Protein AF-X1LKY1-F1 (afdb_monomer_lite)

Sequence (102 aa):
MISYIGPNPWPLKVVKCSNAACTQFSSTTVDSDGYYTTSLAIGTDGYPVIAYHDYASGQLRVAKCGSTDCTLVSTTTVDSVGLYTSIAIGTDGYPVISYRGP

Organism: NCBI:txid412755

Radius of gyration: 13.14 Å; chains: 1; bounding box: 30×27×35 Å

pLDDT: mean 90.39, std 8.66, range [65.75, 98.19]

Structure (mmCIF, N/CA/C/O backbone):
data_AF-X1LKY1-F1
#
_entry.id   AF-X1LKY1-F1
#
loop_
_atom_site.group_PDB
_atom_site.id
_atom_site.type_symbol
_atom_site.label_atom_id
_atom_site.label_alt_id
_atom_site.label_comp_id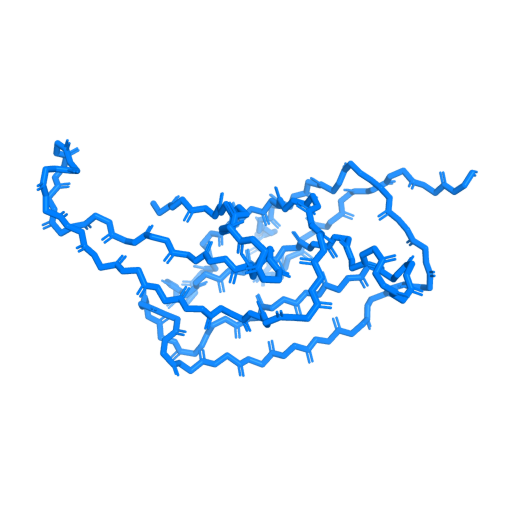
_atom_site.label_asym_id
_atom_site.label_entity_id
_atom_site.label_seq_id
_atom_site.pdbx_PDB_ins_code
_atom_site.Cartn_x
_atom_site.Cartn_y
_atom_site.Cartn_z
_atom_site.occupancy
_atom_site.B_iso_or_equiv
_atom_site.auth_seq_id
_atom_site.auth_comp_id
_atom_site.auth_asym_id
_atom_site.auth_atom_id
_atom_site.pdbx_PDB_model_num
ATOM 1 N N . MET A 1 1 ? -10.795 4.482 4.129 1.00 70.19 1 MET A N 1
ATOM 2 C CA . MET A 1 1 ? -9.349 4.225 4.287 1.00 70.19 1 MET A CA 1
ATOM 3 C C . MET A 1 1 ? -8.630 4.962 3.177 1.00 70.19 1 MET A C 1
ATOM 5 O O . MET A 1 1 ? -9.186 5.042 2.090 1.00 70.19 1 MET A O 1
ATOM 9 N N . ILE A 1 2 ? -7.473 5.545 3.467 1.00 81.19 2 ILE A N 1
ATOM 10 C CA . ILE A 1 2 ? -6.714 6.392 2.539 1.00 81.19 2 ILE A CA 1
ATOM 11 C C . ILE A 1 2 ? -5.293 5.832 2.457 1.00 81.19 2 ILE A C 1
ATOM 13 O O . ILE A 1 2 ? -4.727 5.519 3.500 1.00 81.19 2 ILE A O 1
ATOM 17 N N . SER A 1 3 ? -4.711 5.711 1.265 1.00 76.06 3 SER A N 1
ATOM 18 C CA . SER A 1 3 ? -3.270 5.488 1.094 1.00 76.06 3 SER A CA 1
ATOM 19 C C . SER A 1 3 ? -2.596 6.768 0.597 1.00 76.06 3 SER A C 1
ATOM 21 O O . SER A 1 3 ? -3.186 7.521 -0.178 1.00 76.06 3 SER A O 1
ATOM 23 N N . TYR A 1 4 ? -1.389 7.060 1.085 1.00 75.75 4 TYR A N 1
ATOM 24 C CA . TYR A 1 4 ? -0.629 8.247 0.681 1.00 75.75 4 TYR A CA 1
ATOM 25 C C . TYR A 1 4 ? 0.876 8.090 0.944 1.00 75.75 4 TYR A C 1
ATOM 27 O O . TYR A 1 4 ? 1.318 7.144 1.599 1.00 75.75 4 TYR A O 1
ATOM 35 N N . ILE A 1 5 ? 1.646 9.047 0.426 1.00 68.00 5 ILE A N 1
ATOM 36 C CA . ILE A 1 5 ? 3.108 9.120 0.512 1.00 68.00 5 ILE A CA 1
ATOM 37 C C . ILE A 1 5 ? 3.500 9.976 1.728 1.00 68.00 5 ILE A C 1
ATOM 39 O O . ILE A 1 5 ? 3.064 11.124 1.842 1.00 68.00 5 ILE A O 1
ATOM 43 N N . GLY A 1 6 ? 4.303 9.430 2.647 1.00 65.75 6 GLY A N 1
ATOM 44 C CA . GLY A 1 6 ? 4.835 10.173 3.804 1.00 65.75 6 GLY A CA 1
ATOM 45 C C . GLY A 1 6 ? 5.950 11.171 3.438 1.00 65.75 6 GLY A C 1
ATOM 46 O O . GLY A 1 6 ? 6.291 11.285 2.272 1.00 65.75 6 GLY A O 1
ATOM 47 N N . PRO A 1 7 ? 6.551 11.907 4.393 1.00 69.88 7 PRO A N 1
ATOM 48 C CA . PRO A 1 7 ? 7.786 12.673 4.159 1.00 69.88 7 PRO A CA 1
ATOM 49 C C . PRO A 1 7 ? 8.996 11.738 3.957 1.00 69.88 7 PRO A C 1
ATOM 51 O O . PRO A 1 7 ? 8.928 10.577 4.352 1.00 69.88 7 PRO A O 1
ATOM 54 N N . ASN A 1 8 ? 10.082 12.222 3.330 1.00 69.19 8 ASN A N 1
ATOM 55 C CA . ASN A 1 8 ? 11.305 11.450 3.016 1.00 69.19 8 ASN A CA 1
ATOM 56 C C . ASN A 1 8 ? 11.697 10.529 4.199 1.00 69.19 8 ASN A C 1
ATOM 58 O O . ASN A 1 8 ? 11.843 11.048 5.312 1.00 69.19 8 ASN A O 1
ATOM 62 N N . PRO A 1 9 ? 11.778 9.195 4.010 1.00 70.81 9 PRO A N 1
ATOM 63 C CA . PRO A 1 9 ? 11.961 8.437 2.757 1.00 70.81 9 PRO A CA 1
ATOM 64 C C . PRO A 1 9 ? 10.682 8.081 1.963 1.00 70.81 9 PRO A C 1
ATOM 66 O O . PRO A 1 9 ? 10.685 7.134 1.189 1.00 70.81 9 PRO A O 1
ATOM 69 N N . TRP A 1 10 ? 9.608 8.866 2.100 1.00 80.12 10 TRP A N 1
ATOM 70 C CA . TRP A 1 10 ? 8.366 8.764 1.313 1.00 80.12 10 TRP A CA 1
ATOM 71 C C . TRP A 1 10 ? 7.552 7.469 1.499 1.00 80.12 10 TRP A C 1
ATOM 73 O O . TRP A 1 10 ? 6.882 7.031 0.570 1.00 80.12 10 TRP A O 1
ATOM 83 N N . PRO A 1 11 ? 7.478 6.903 2.718 1.00 87.50 11 PRO A N 1
ATOM 84 C CA . PRO A 1 11 ? 6.863 5.597 2.936 1.00 87.50 11 PRO A CA 1
ATOM 85 C C . PRO A 1 11 ? 5.429 5.527 2.398 1.00 87.50 11 PRO A C 1
ATOM 87 O O . PRO A 1 11 ? 4.659 6.489 2.521 1.00 87.50 11 PRO A O 1
ATOM 90 N N . LEU A 1 12 ? 5.048 4.359 1.880 1.00 90.19 12 LEU A N 1
ATOM 91 C CA . LEU A 1 12 ? 3.658 4.034 1.602 1.00 90.19 12 LEU A CA 1
ATOM 92 C C . LEU A 1 12 ? 2.944 3.875 2.940 1.00 90.19 12 LEU A C 1
ATOM 94 O O . LEU A 1 12 ? 3.227 2.952 3.709 1.00 90.19 12 LEU A O 1
ATOM 98 N N . LYS A 1 13 ? 2.003 4.773 3.223 1.00 91.94 13 LYS A N 1
ATOM 99 C CA . LYS A 1 13 ? 1.206 4.722 4.448 1.00 91.94 13 LYS A CA 1
ATOM 100 C C . LYS A 1 13 ? -0.258 4.498 4.132 1.00 91.94 13 LYS A C 1
ATOM 102 O O . LYS A 1 13 ? -0.787 5.012 3.149 1.00 91.94 13 LYS A O 1
ATO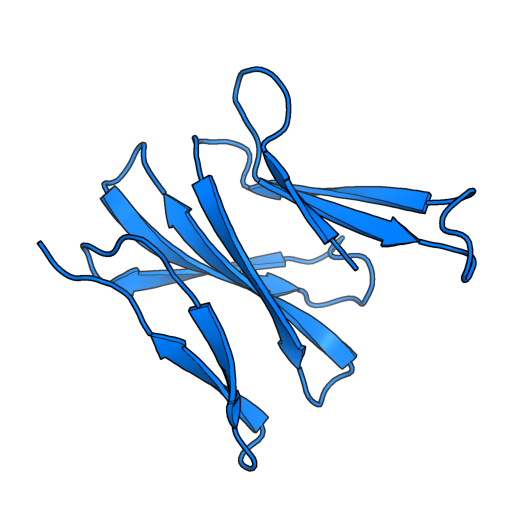M 107 N N . VAL A 1 14 ? -0.921 3.785 5.031 1.00 92.69 14 VAL A N 1
ATOM 108 C CA . VAL A 1 14 ? -2.373 3.643 5.072 1.00 92.69 14 VAL A CA 1
ATOM 109 C C . VAL A 1 14 ? -2.904 4.376 6.295 1.00 92.69 14 VAL A C 1
ATOM 111 O O . VAL A 1 14 ? -2.328 4.308 7.379 1.00 92.69 14 VAL A O 1
ATOM 114 N N . VAL A 1 15 ? -4.013 5.087 6.117 1.00 93.69 15 VAL A N 1
ATOM 115 C CA . VAL A 1 15 ? -4.766 5.757 7.172 1.00 93.69 15 VAL A CA 1
ATOM 116 C C . VAL A 1 15 ? -6.168 5.185 7.254 1.00 93.69 15 VAL A C 1
ATOM 118 O O . VAL A 1 15 ? -6.939 5.183 6.283 1.00 93.69 15 VAL A O 1
ATOM 121 N N . LYS A 1 16 ? -6.515 4.734 8.457 1.00 93.94 16 LYS A N 1
ATOM 122 C CA . LYS A 1 16 ? -7.865 4.319 8.811 1.00 93.94 16 LYS A CA 1
ATOM 123 C C . LYS A 1 16 ? -8.470 5.345 9.756 1.00 93.94 16 LYS A C 1
ATOM 125 O O . LYS A 1 16 ? -7.990 5.544 10.866 1.00 93.94 16 LYS A O 1
ATOM 130 N N . CYS A 1 17 ? -9.549 5.973 9.310 1.00 95.88 17 CYS A N 1
ATOM 131 C CA . CYS A 1 17 ? -10.368 6.826 10.156 1.00 95.88 17 CYS A CA 1
ATOM 132 C C . CYS A 1 17 ? -11.097 5.970 11.202 1.00 95.88 17 CYS A C 1
ATOM 134 O O . CYS A 1 17 ? -11.678 4.938 10.862 1.00 95.88 17 CYS A O 1
ATOM 136 N N . SER A 1 18 ? -11.101 6.424 12.451 1.00 94.50 18 SER A N 1
ATOM 137 C CA . SER A 1 18 ? -11.845 5.814 13.562 1.00 94.50 18 SER A CA 1
ATOM 138 C C . SER A 1 18 ? -13.263 6.379 13.691 1.00 94.50 18 SER A C 1
ATOM 140 O O . SER A 1 18 ? -14.069 5.863 14.459 1.00 94.50 18 SER A O 1
ATOM 142 N N . ASN A 1 19 ? -13.583 7.439 12.944 1.00 94.56 19 ASN A N 1
ATOM 143 C CA . ASN A 1 19 ? -14.924 8.002 12.841 1.00 94.56 19 ASN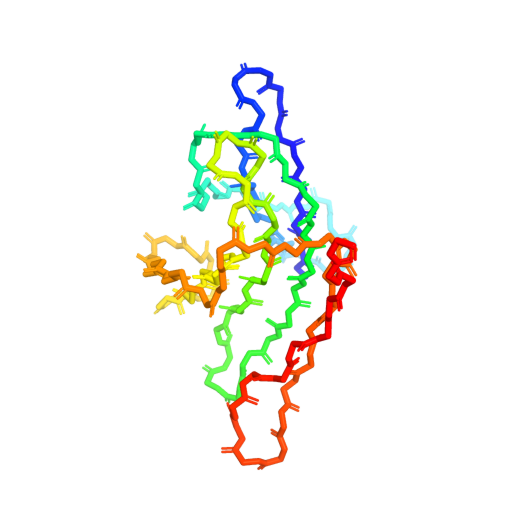 A CA 1
ATOM 144 C C . ASN A 1 19 ? -15.222 8.462 11.403 1.00 94.56 19 ASN A C 1
ATOM 146 O O . ASN A 1 19 ? -14.312 8.640 10.593 1.00 94.56 19 ASN A O 1
ATOM 150 N N . ALA A 1 20 ? -16.506 8.653 11.085 1.00 93.31 20 ALA A N 1
ATOM 151 C CA . ALA A 1 20 ? -16.952 8.998 9.731 1.00 93.31 20 ALA A CA 1
ATOM 152 C C . ALA A 1 20 ? -16.439 10.366 9.247 1.00 93.31 20 ALA A C 1
ATOM 154 O O . ALA A 1 20 ? -16.217 10.553 8.056 1.00 93.31 20 ALA A O 1
ATOM 155 N N . ALA A 1 21 ? -16.208 11.303 10.171 1.00 95.06 21 ALA A N 1
ATOM 156 C CA . ALA A 1 21 ? -15.650 12.621 9.871 1.00 95.06 21 ALA A CA 1
ATOM 157 C C . ALA A 1 21 ? -14.117 12.610 9.687 1.00 95.06 21 ALA A C 1
ATOM 159 O O . ALA A 1 21 ? -13.532 13.642 9.377 1.00 95.06 21 ALA A O 1
ATOM 160 N N . CYS A 1 22 ? -13.460 11.468 9.917 1.00 95.38 22 CYS A N 1
ATOM 161 C CA . CYS A 1 22 ? -12.008 11.302 9.944 1.00 95.38 22 CYS A CA 1
ATOM 162 C C . CYS A 1 22 ? -11.245 12.304 10.834 1.00 95.38 22 CYS A C 1
ATOM 164 O O . CYS A 1 22 ? -10.089 12.625 10.574 1.00 95.38 22 CYS A O 1
ATOM 166 N N . THR A 1 23 ? -11.863 12.781 11.917 1.00 95.88 23 THR A N 1
ATOM 167 C CA . THR A 1 23 ? -11.184 13.645 12.901 1.00 95.88 23 THR A CA 1
ATOM 168 C C . THR A 1 23 ? -10.319 12.852 13.879 1.00 95.88 23 THR A C 1
ATOM 170 O O . THR A 1 23 ? -9.490 13.419 14.583 1.00 95.88 23 THR A O 1
ATOM 173 N N . GLN A 1 24 ? -10.501 11.531 13.918 1.00 95.19 24 GLN A N 1
ATOM 174 C CA . GLN A 1 24 ? -9.657 10.582 14.634 1.00 95.19 24 GLN A CA 1
ATOM 175 C C . GLN A 1 24 ? -9.245 9.492 13.651 1.00 95.19 24 GLN A C 1
ATOM 177 O O . GLN A 1 24 ? -10.091 8.980 12.912 1.00 95.19 24 GLN A O 1
ATOM 182 N N . PHE A 1 25 ? -7.963 9.138 13.632 1.00 95.12 25 PHE A N 1
ATOM 183 C CA . PHE A 1 25 ? -7.429 8.147 12.706 1.00 95.12 25 PHE A CA 1
ATOM 184 C C . PHE A 1 25 ? -6.151 7.496 13.240 1.00 95.12 25 PHE A C 1
ATOM 186 O O . PHE A 1 25 ? -5.448 8.069 14.072 1.00 95.12 25 PHE A O 1
ATOM 193 N N . SER A 1 26 ? -5.838 6.311 12.723 1.00 93.00 26 SER A N 1
ATOM 194 C CA . SER A 1 26 ? -4.532 5.667 12.865 1.00 93.00 26 SER A CA 1
ATOM 195 C C . SER A 1 26 ? -3.815 5.631 11.516 1.00 93.00 26 SER A C 1
ATOM 197 O O . SER A 1 26 ? -4.451 5.578 10.460 1.00 93.00 26 SER A O 1
ATOM 199 N N . SER A 1 27 ? -2.483 5.693 11.549 1.00 93.12 27 SER A N 1
ATOM 200 C CA . SER A 1 27 ? -1.624 5.605 10.367 1.00 93.12 27 SER A CA 1
ATOM 201 C C . SER A 1 27 ? -0.643 4.453 10.532 1.00 93.12 27 SER A C 1
ATOM 203 O O . SER A 1 27 ? 0.046 4.381 11.549 1.00 93.12 27 SER A O 1
ATOM 205 N N . THR A 1 28 ? -0.540 3.615 9.506 1.00 94.25 28 THR A N 1
ATOM 206 C CA . THR A 1 28 ? 0.360 2.462 9.467 1.00 94.25 28 THR A CA 1
ATOM 207 C C . THR A 1 28 ? 1.268 2.573 8.250 1.00 94.25 28 THR A C 1
ATOM 209 O O . THR A 1 28 ? 0.808 2.922 7.161 1.00 94.25 28 THR A O 1
ATOM 212 N N . THR A 1 29 ? 2.561 2.310 8.429 1.00 92.56 29 THR A N 1
ATOM 213 C CA . THR A 1 29 ? 3.511 2.190 7.315 1.00 92.56 29 THR A CA 1
ATOM 214 C C . THR A 1 29 ? 3.390 0.792 6.720 1.00 92.56 29 THR A C 1
ATOM 216 O O . THR A 1 29 ? 3.529 -0.190 7.440 1.00 92.56 29 THR A O 1
ATOM 219 N N . VAL A 1 30 ? 3.105 0.719 5.422 1.00 92.25 30 VAL A N 1
ATOM 220 C CA . VAL A 1 30 ? 2.939 -0.527 4.658 1.00 92.25 30 VAL A CA 1
ATOM 221 C C . VAL A 1 30 ? 4.249 -0.925 3.985 1.00 92.25 30 VAL A C 1
ATOM 223 O O . VAL A 1 30 ? 4.591 -2.101 3.962 1.00 92.25 30 VAL A O 1
ATOM 226 N N . ASP A 1 31 ? 4.978 0.060 3.463 1.00 88.31 31 ASP A N 1
ATOM 227 C CA . ASP A 1 31 ? 6.294 -0.109 2.847 1.00 88.31 31 ASP A CA 1
ATOM 228 C C . ASP A 1 31 ? 7.116 1.167 3.103 1.00 88.31 31 ASP A C 1
ATOM 230 O O . ASP A 1 31 ? 6.571 2.276 3.038 1.00 88.31 31 ASP A O 1
ATOM 234 N N . SER A 1 32 ? 8.392 1.033 3.461 1.00 82.81 32 SER A N 1
ATOM 235 C CA . SER A 1 32 ? 9.245 2.155 3.881 1.00 82.81 32 SER A CA 1
ATOM 236 C C . SER A 1 32 ? 10.117 2.736 2.771 1.00 82.81 32 SER A C 1
ATOM 238 O O . SER A 1 32 ? 10.614 3.850 2.940 1.00 82.81 32 SER A O 1
ATOM 240 N N . ASP A 1 33 ? 10.273 2.030 1.649 1.00 71.94 33 ASP A N 1
ATOM 241 C CA . ASP A 1 33 ? 11.471 2.190 0.813 1.00 71.94 33 ASP A CA 1
ATOM 242 C C . ASP A 1 33 ? 1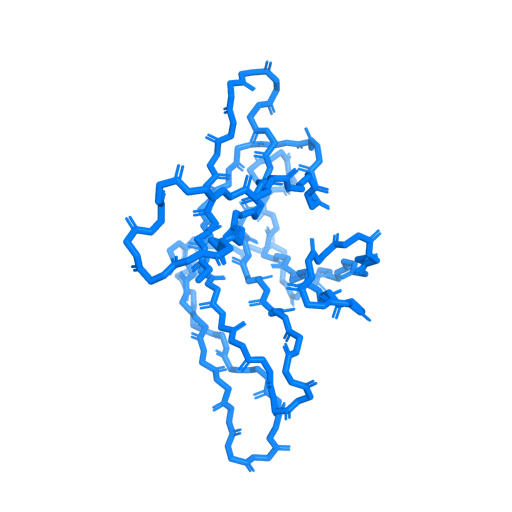1.197 2.789 -0.577 1.00 71.94 33 ASP A C 1
ATOM 244 O O . ASP A 1 33 ? 11.688 2.283 -1.584 1.00 71.94 33 ASP A O 1
ATOM 248 N N . GLY A 1 34 ? 10.426 3.878 -0.685 1.00 68.50 34 GLY A N 1
ATOM 249 C CA . GLY A 1 34 ? 10.197 4.444 -2.016 1.00 68.50 34 GLY A CA 1
ATOM 250 C C . GLY A 1 34 ? 9.272 5.642 -2.103 1.00 68.50 34 GLY A C 1
ATOM 251 O O . GLY A 1 34 ? 8.611 6.020 -1.154 1.00 68.50 34 GLY A O 1
ATOM 252 N N . TYR A 1 35 ? 9.226 6.237 -3.291 1.00 68.38 35 TYR A N 1
ATOM 253 C CA . TYR A 1 35 ? 8.123 7.080 -3.755 1.00 68.38 35 TYR A CA 1
ATOM 254 C C . TYR A 1 35 ? 7.110 6.157 -4.437 1.00 68.38 35 TYR A C 1
ATOM 256 O O . TYR A 1 35 ? 7.526 5.171 -5.040 1.00 68.38 35 TYR A O 1
ATOM 264 N N . TYR A 1 36 ? 5.806 6.435 -4.326 1.00 74.38 36 TYR A N 1
ATOM 265 C CA . TYR A 1 36 ? 4.765 5.500 -4.762 1.00 74.38 36 TYR A CA 1
ATOM 266 C C . TYR A 1 36 ? 3.558 6.203 -5.387 1.00 74.38 36 TYR A C 1
ATOM 268 O O . TYR A 1 36 ? 2.945 7.057 -4.756 1.00 74.38 36 TYR A O 1
ATOM 276 N N . THR A 1 37 ? 3.119 5.785 -6.576 1.00 81.56 37 THR A N 1
ATOM 277 C CA . THR A 1 37 ? 1.713 5.993 -6.976 1.00 81.56 37 THR A CA 1
ATOM 278 C C . THR A 1 37 ? 0.913 4.804 -6.488 1.00 81.56 37 THR A C 1
ATOM 280 O O . THR A 1 37 ? 1.310 3.674 -6.764 1.00 81.56 37 THR A O 1
ATOM 283 N N . THR A 1 38 ? -0.189 5.039 -5.782 1.00 91.50 38 THR A N 1
ATOM 284 C CA . THR A 1 38 ? -0.948 3.993 -5.090 1.00 91.50 38 TH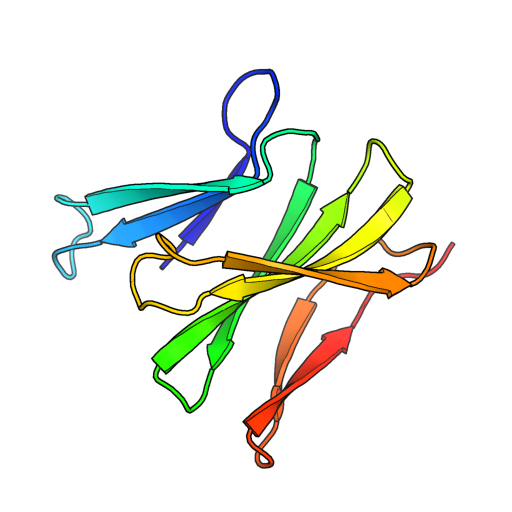R A CA 1
ATOM 285 C C . THR A 1 38 ? -2.433 4.065 -5.427 1.00 91.50 38 THR A C 1
ATOM 287 O O . THR A 1 38 ? -2.994 5.148 -5.582 1.00 91.50 38 THR A O 1
ATOM 290 N N . SER A 1 39 ? -3.061 2.894 -5.503 1.00 94.94 39 SER A N 1
ATOM 291 C CA . SER A 1 39 ? -4.509 2.726 -5.476 1.00 94.94 39 SER A CA 1
ATOM 292 C C . SER A 1 39 ? -4.870 1.649 -4.454 1.00 94.94 39 SER A C 1
ATOM 294 O O . SER A 1 39 ? -4.097 0.715 -4.228 1.00 94.94 39 SER A O 1
ATOM 296 N N . LEU A 1 40 ? -6.018 1.799 -3.797 1.00 96.75 40 LEU A N 1
ATOM 297 C CA . LEU A 1 40 ? -6.445 0.948 -2.690 1.00 96.75 40 LEU A CA 1
ATOM 298 C C . LEU A 1 40 ? -7.886 0.496 -2.892 1.00 96.75 40 LEU A C 1
ATOM 300 O O . LEU A 1 40 ? -8.769 1.309 -3.162 1.00 96.75 40 LEU A O 1
ATOM 304 N N . ALA A 1 41 ? -8.124 -0.789 -2.655 1.00 97.69 41 ALA A N 1
ATOM 305 C CA . ALA A 1 41 ? -9.454 -1.363 -2.520 1.00 97.69 41 ALA A CA 1
ATOM 306 C C . ALA A 1 41 ? -9.563 -2.159 -1.211 1.00 97.69 41 ALA A C 1
ATOM 308 O O . ALA A 1 41 ? -8.561 -2.507 -0.584 1.00 97.69 41 ALA A O 1
ATOM 309 N N . ILE A 1 42 ? -10.790 -2.440 -0.781 1.00 97.69 42 ILE A N 1
ATOM 310 C CA . ILE A 1 42 ? -11.057 -3.309 0.370 1.00 97.69 42 ILE A CA 1
ATOM 311 C C . ILE A 1 42 ? -11.461 -4.675 -0.169 1.00 97.69 42 ILE A C 1
ATOM 313 O O . ILE A 1 42 ? -12.428 -4.763 -0.921 1.00 97.69 42 ILE A O 1
ATOM 317 N N . GLY A 1 43 ? -10.709 -5.715 0.195 1.00 96.94 43 GLY A N 1
ATOM 318 C CA . GLY A 1 43 ? -11.014 -7.092 -0.182 1.00 96.94 43 GLY A CA 1
ATOM 319 C C . GLY A 1 43 ? -12.354 -7.567 0.378 1.00 96.94 43 GLY A C 1
ATOM 320 O O . GLY A 1 43 ? -12.900 -6.985 1.316 1.00 96.94 43 GLY A O 1
ATOM 321 N N . THR A 1 44 ? -12.872 -8.663 -0.173 1.00 97.00 44 THR A N 1
ATOM 322 C CA . THR A 1 44 ? -14.100 -9.314 0.320 1.00 97.00 44 THR A CA 1
ATOM 323 C C . THR A 1 44 ? -13.946 -9.869 1.740 1.00 97.00 44 THR A C 1
ATOM 325 O O . THR A 1 44 ? -14.932 -10.004 2.458 1.00 97.00 44 THR A O 1
ATOM 328 N N . ASP A 1 45 ? -12.708 -10.111 2.173 1.00 96.62 45 ASP A N 1
ATOM 329 C CA . ASP A 1 45 ? -12.315 -10.431 3.550 1.00 96.62 45 ASP A CA 1
ATOM 330 C C . ASP A 1 45 ? -12.322 -9.215 4.500 1.00 96.62 45 ASP A C 1
ATOM 332 O O . ASP A 1 45 ? -12.038 -9.343 5.690 1.00 96.62 45 ASP A O 1
ATOM 336 N N . GLY A 1 46 ? -12.636 -8.020 3.992 1.00 96.56 46 GLY A N 1
ATOM 337 C CA . GLY A 1 46 ? -12.612 -6.770 4.746 1.00 96.56 46 GLY A CA 1
ATOM 338 C C . GLY A 1 46 ? -11.210 -6.188 4.942 1.00 96.56 46 GLY A C 1
ATOM 339 O O . GLY A 1 46 ? -11.075 -5.157 5.611 1.00 96.56 46 GLY A O 1
ATOM 340 N N . TYR A 1 47 ? -10.168 -6.800 4.367 1.00 97.31 47 TYR A N 1
ATOM 341 C CA . TYR A 1 47 ? -8.797 -6.324 4.507 1.00 97.31 47 TYR A CA 1
ATOM 342 C C . TYR A 1 47 ? -8.315 -5.553 3.276 1.00 97.31 47 TYR A C 1
ATOM 344 O O . TYR A 1 47 ? -8.554 -5.972 2.138 1.00 97.31 47 TYR A O 1
ATOM 352 N N . PRO A 1 48 ? -7.588 -4.444 3.475 1.00 97.38 48 PRO A N 1
ATOM 353 C CA . PRO A 1 48 ? -7.098 -3.621 2.375 1.00 97.38 48 PRO A CA 1
ATOM 354 C C . PRO A 1 48 ? -6.159 -4.363 1.424 1.00 97.38 48 PRO A C 1
ATOM 356 O O . PRO A 1 48 ? -5.330 -5.175 1.844 1.00 97.38 48 PRO A O 1
ATOM 359 N N . VAL A 1 49 ? -6.272 -4.030 0.141 1.00 97.75 49 VAL A N 1
ATOM 360 C CA . VAL A 1 49 ? -5.345 -4.419 -0.922 1.00 97.75 49 VAL A CA 1
ATOM 361 C C . VAL A 1 49 ? -4.866 -3.147 -1.603 1.00 97.75 49 VAL A C 1
ATOM 363 O O . VAL A 1 49 ? -5.680 -2.343 -2.061 1.00 97.75 49 VAL A O 1
ATOM 366 N N . ILE A 1 50 ? -3.554 -2.951 -1.647 1.00 96.50 50 ILE A N 1
ATOM 367 C CA . ILE A 1 50 ? -2.928 -1.752 -2.190 1.00 96.50 50 ILE A CA 1
ATOM 368 C C . ILE A 1 50 ? -2.084 -2.152 -3.390 1.00 96.50 50 ILE A C 1
ATOM 370 O O . ILE A 1 50 ? -1.134 -2.909 -3.230 1.00 96.50 50 ILE A O 1
ATOM 374 N N . ALA A 1 51 ? -2.395 -1.624 -4.570 1.00 95.69 51 ALA A N 1
ATOM 375 C CA . ALA A 1 51 ? -1.480 -1.661 -5.706 1.00 95.69 51 ALA A CA 1
ATOM 376 C C . ALA A 1 51 ? -0.624 -0.394 -5.690 1.00 95.69 51 ALA A C 1
ATOM 378 O O . ALA A 1 51 ? -1.139 0.704 -5.445 1.00 95.69 51 ALA A O 1
ATOM 379 N N . TYR A 1 52 ? 0.675 -0.532 -5.935 1.00 93.56 52 TYR A N 1
ATOM 380 C CA . TYR A 1 52 ? 1.595 0.594 -5.949 1.00 93.56 52 TYR A CA 1
ATOM 381 C C . TYR A 1 52 ? 2.764 0.391 -6.913 1.00 93.56 52 TYR A C 1
ATOM 383 O O . TYR A 1 52 ? 3.246 -0.721 -7.101 1.00 93.56 52 TYR A O 1
ATOM 391 N N . HIS A 1 53 ? 3.213 1.485 -7.527 1.00 91.56 53 HIS A N 1
ATOM 392 C CA . HIS A 1 53 ? 4.460 1.514 -8.291 1.00 91.56 53 HIS A CA 1
ATOM 393 C C . HIS A 1 53 ? 5.604 1.882 -7.358 1.00 91.56 53 HIS A C 1
ATOM 395 O O . HIS A 1 53 ? 5.626 3.003 -6.852 1.00 91.56 53 HIS A O 1
ATOM 401 N N . ASP A 1 54 ? 6.529 0.961 -7.142 1.00 90.44 54 ASP A N 1
ATOM 402 C CA . ASP A 1 54 ? 7.757 1.192 -6.396 1.00 90.44 54 ASP A CA 1
ATOM 403 C C . ASP A 1 54 ? 8.779 1.878 -7.301 1.00 90.44 54 ASP A C 1
ATOM 405 O O . ASP A 1 54 ? 9.368 1.254 -8.178 1.00 90.44 54 ASP A O 1
ATOM 409 N N . TYR A 1 55 ? 8.988 3.179 -7.098 1.00 84.38 55 TYR A N 1
ATOM 410 C CA . TYR A 1 55 ? 9.902 3.956 -7.935 1.00 84.38 55 TYR A CA 1
ATOM 411 C C . TYR A 1 55 ? 11.382 3.629 -7.717 1.00 84.38 55 TYR A C 1
ATOM 413 O O . TYR A 1 55 ? 12.185 3.954 -8.591 1.00 84.38 55 TYR A O 1
ATOM 421 N N . ALA A 1 56 ? 11.759 3.016 -6.590 1.00 85.50 56 ALA A N 1
ATOM 422 C CA . ALA A 1 56 ? 13.143 2.608 -6.372 1.00 85.50 56 ALA A CA 1
ATOM 423 C C . ALA A 1 56 ? 13.496 1.406 -7.259 1.00 85.50 56 ALA A C 1
ATOM 425 O O . ALA A 1 56 ? 14.590 1.352 -7.822 1.00 85.50 56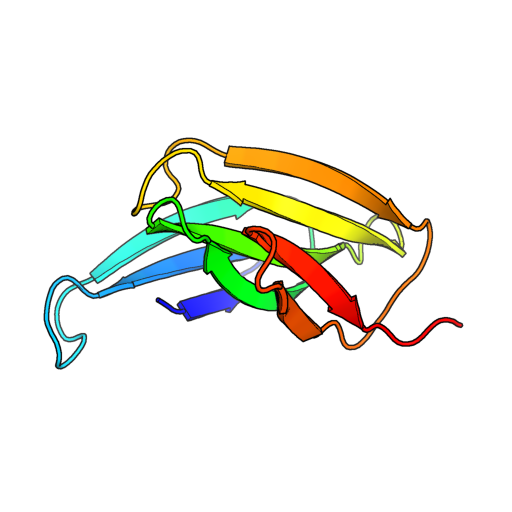 ALA A O 1
ATOM 426 N N . SER A 1 57 ? 12.556 0.469 -7.417 1.00 87.31 57 SER A N 1
ATOM 427 C CA . SER A 1 57 ? 12.739 -0.739 -8.231 1.00 87.31 57 SER A CA 1
ATOM 428 C C . SER A 1 57 ? 12.132 -0.660 -9.640 1.00 87.31 57 SER A C 1
ATOM 430 O O . SER A 1 57 ? 12.474 -1.479 -10.491 1.00 87.31 57 SER A O 1
ATOM 432 N N . GLY A 1 58 ? 11.250 0.307 -9.904 1.00 88.38 58 GLY A N 1
ATOM 433 C CA . GLY A 1 58 ? 10.461 0.426 -11.137 1.00 88.38 58 GLY A CA 1
ATOM 434 C C . GLY A 1 58 ? 9.284 -0.553 -11.231 1.00 88.38 58 GLY A C 1
ATOM 435 O O . GLY A 1 58 ? 8.648 -0.651 -12.279 1.00 88.38 58 GLY A O 1
ATOM 436 N N . GLN A 1 59 ? 9.003 -1.307 -10.165 1.00 91.88 59 GLN A N 1
ATOM 437 C CA . GLN A 1 59 ? 8.101 -2.456 -10.206 1.00 91.88 59 GLN A CA 1
ATOM 438 C C . GLN A 1 59 ? 6.666 -2.094 -9.829 1.00 91.88 59 GLN A C 1
ATOM 440 O O . GLN A 1 59 ? 6.418 -1.280 -8.934 1.00 91.88 59 GLN A O 1
ATOM 445 N N . LEU A 1 60 ? 5.706 -2.786 -10.442 1.00 93.62 60 LEU A N 1
ATOM 446 C CA . LEU A 1 60 ? 4.335 -2.826 -9.949 1.00 93.62 60 LEU A CA 1
ATOM 447 C C . LEU A 1 60 ? 4.238 -3.874 -8.838 1.00 93.62 60 LEU A C 1
ATOM 449 O O . LEU A 1 60 ? 4.442 -5.071 -9.062 1.00 93.62 60 LEU A O 1
ATOM 453 N N . ARG A 1 61 ? 3.891 -3.426 -7.635 1.00 94.81 61 ARG A N 1
ATOM 454 C CA . ARG A 1 61 ? 3.786 -4.255 -6.433 1.00 94.81 61 ARG A CA 1
ATOM 455 C C . ARG A 1 61 ? 2.384 -4.172 -5.841 1.00 94.81 61 ARG A C 1
ATOM 457 O O . ARG A 1 61 ? 1.639 -3.214 -6.052 1.00 94.81 61 ARG A O 1
ATOM 464 N N . VAL A 1 62 ? 2.022 -5.204 -5.091 1.00 95.88 62 VAL A N 1
ATOM 465 C CA . VAL A 1 62 ? 0.779 -5.284 -4.326 1.00 95.88 62 VAL A CA 1
ATOM 466 C C . VAL A 1 62 ? 1.106 -5.565 -2.873 1.00 95.88 62 VAL A C 1
ATOM 468 O O . VAL A 1 62 ? 1.858 -6.488 -2.579 1.00 95.88 62 VAL A O 1
ATOM 471 N N . ALA A 1 63 ? 0.503 -4.802 -1.968 1.00 96.06 63 ALA A N 1
ATOM 472 C CA . ALA A 1 63 ? 0.459 -5.093 -0.546 1.00 96.06 63 ALA A CA 1
ATOM 473 C C . ALA A 1 63 ? -0.940 -5.595 -0.177 1.00 96.06 63 ALA A C 1
ATOM 475 O O . ALA A 1 63 ? -1.935 -4.897 -0.387 1.00 96.06 63 ALA A O 1
ATOM 476 N N . LYS A 1 64 ? -1.024 -6.792 0.401 1.00 96.94 64 LYS A N 1
ATOM 477 C CA . LYS A 1 64 ? -2.237 -7.308 1.035 1.00 96.94 64 LYS A CA 1
ATOM 478 C C . LYS A 1 64 ? -2.090 -7.190 2.544 1.00 96.94 64 LYS A C 1
ATOM 480 O O . LYS A 1 64 ? -1.166 -7.752 3.131 1.00 96.94 64 LYS A O 1
ATOM 485 N N . CYS A 1 65 ? -3.014 -6.476 3.170 1.00 97.56 65 CYS A N 1
ATOM 486 C CA . CYS A 1 65 ? -3.087 -6.425 4.619 1.00 97.56 65 CYS A CA 1
ATOM 487 C C . CYS A 1 65 ? -3.762 -7.697 5.159 1.00 97.56 65 CYS A C 1
ATOM 489 O O . CYS A 1 65 ? -4.745 -8.167 4.591 1.00 97.56 65 CYS A O 1
ATOM 491 N N . GLY A 1 66 ? -3.245 -8.237 6.260 1.00 97.31 66 GLY A N 1
ATOM 492 C CA . GLY A 1 66 ? -3.845 -9.327 7.039 1.00 97.31 66 GLY A CA 1
ATOM 493 C C . GLY A 1 66 ? -4.743 -8.834 8.178 1.00 97.31 66 GLY A C 1
ATOM 494 O O . GLY A 1 66 ? -5.265 -9.632 8.949 1.00 97.31 66 GLY A O 1
ATOM 495 N N . SER A 1 67 ? -4.901 -7.517 8.313 1.00 95.94 67 SER A N 1
ATOM 496 C CA . SER A 1 67 ? -5.765 -6.876 9.299 1.00 95.94 67 SER A CA 1
ATOM 497 C C . SER A 1 67 ? -6.395 -5.609 8.722 1.00 95.94 67 SER A C 1
ATOM 499 O O . SER A 1 67 ? -5.888 -5.003 7.775 1.00 95.94 67 SER A O 1
ATOM 501 N N . THR A 1 68 ? -7.506 -5.163 9.316 1.00 94.12 68 THR A N 1
ATOM 502 C CA . THR A 1 68 ? -8.216 -3.963 8.834 1.00 94.12 68 THR A CA 1
ATOM 503 C C . THR A 1 68 ? -7.437 -2.661 9.031 1.00 94.12 68 THR A C 1
ATOM 505 O O . THR A 1 68 ? -7.833 -1.647 8.469 1.00 94.12 68 THR A O 1
ATOM 508 N N . ASP A 1 69 ? -6.385 -2.654 9.846 1.00 91.56 69 ASP A N 1
ATOM 509 C CA . ASP A 1 69 ? -5.500 -1.516 10.125 1.00 91.56 69 ASP A CA 1
ATOM 510 C C . ASP A 1 69 ? -4.101 -1.675 9.499 1.00 91.56 69 ASP A C 1
ATOM 512 O O . ASP A 1 69 ? -3.230 -0.833 9.724 1.00 91.56 69 ASP A O 1
ATOM 516 N N . CYS A 1 70 ? -3.898 -2.722 8.689 1.00 94.94 70 CYS A N 1
ATOM 517 C CA . CYS A 1 70 ? -2.644 -3.016 7.993 1.00 94.94 70 CYS A CA 1
ATOM 518 C C . CYS A 1 70 ? -1.421 -3.170 8.906 1.00 94.94 70 CYS A C 1
ATOM 520 O O . CYS A 1 70 ? -0.304 -2.894 8.485 1.00 94.94 70 CYS A O 1
ATOM 522 N N . THR A 1 71 ? -1.605 -3.618 10.147 1.00 93.94 71 THR A N 1
ATOM 523 C CA . THR A 1 71 ? -0.490 -3.968 11.047 1.00 93.94 71 THR A CA 1
ATOM 524 C C . THR A 1 71 ? 0.202 -5.269 10.639 1.00 93.94 71 THR A C 1
ATOM 526 O O . THR A 1 71 ? 1.364 -5.484 10.970 1.00 93.94 71 THR A O 1
ATOM 529 N N . LEU A 1 72 ? -0.493 -6.111 9.870 1.00 93.81 72 LEU A N 1
ATOM 530 C CA . LEU A 1 72 ? 0.052 -7.283 9.193 1.00 93.81 72 LEU A CA 1
ATOM 531 C C . LEU A 1 72 ? -0.006 -7.036 7.687 1.00 93.81 72 LEU A C 1
ATOM 533 O O . LEU A 1 72 ? -1.089 -6.781 7.163 1.00 93.81 72 LEU A O 1
ATOM 537 N N . VAL A 1 73 ? 1.127 -7.107 6.991 1.00 95.50 73 VAL A N 1
ATOM 538 C CA . VAL A 1 73 ? 1.219 -6.831 5.549 1.00 95.50 73 VAL A CA 1
ATOM 539 C C . VAL A 1 73 ? 2.064 -7.899 4.870 1.00 95.50 73 VAL A C 1
ATOM 541 O O . VAL A 1 73 ? 3.114 -8.290 5.372 1.00 95.50 73 VAL A O 1
ATOM 544 N N . SER A 1 74 ? 1.611 -8.358 3.708 1.00 95.94 74 SER A N 1
ATOM 545 C CA . SER A 1 74 ? 2.402 -9.152 2.766 1.00 95.94 74 SER A CA 1
ATOM 546 C C . SER A 1 74 ? 2.516 -8.395 1.450 1.00 95.94 74 SER A C 1
ATOM 548 O O . SER A 1 74 ? 1.509 -7.893 0.952 1.00 95.94 74 SER A O 1
ATOM 550 N N . THR A 1 75 ? 3.721 -8.303 0.887 1.00 94.56 75 THR A N 1
ATOM 551 C CA . THR A 1 75 ? 3.966 -7.626 -0.393 1.00 94.56 75 THR A CA 1
ATOM 552 C C . THR A 1 75 ? 4.364 -8.622 -1.478 1.00 94.56 75 THR A C 1
ATOM 554 O O . THR A 1 75 ? 4.974 -9.657 -1.211 1.00 94.56 75 THR A O 1
ATOM 557 N N . THR A 1 76 ? 3.978 -8.352 -2.721 1.00 95.50 76 THR A N 1
ATOM 558 C CA . THR A 1 76 ? 4.272 -9.210 -3.876 1.00 95.50 76 THR A CA 1
ATOM 559 C C . THR A 1 76 ? 4.490 -8.349 -5.114 1.00 95.50 76 THR A C 1
ATOM 561 O O . THR A 1 76 ? 3.718 -7.426 -5.367 1.00 95.50 76 THR A O 1
ATOM 564 N N . THR A 1 77 ? 5.534 -8.638 -5.889 1.00 95.12 77 THR A N 1
ATOM 565 C CA . THR A 1 77 ? 5.749 -8.019 -7.204 1.00 95.12 77 THR A CA 1
ATOM 566 C C . THR A 1 77 ? 4.842 -8.688 -8.232 1.00 95.12 77 THR A C 1
ATOM 568 O O . THR A 1 77 ? 4.833 -9.912 -8.341 1.00 95.12 77 THR A O 1
ATOM 571 N N . VAL A 1 78 ? 4.074 -7.884 -8.966 1.00 94.06 78 VAL A N 1
ATOM 572 C CA . VAL A 1 78 ? 3.118 -8.343 -9.988 1.00 94.06 78 VAL A CA 1
ATOM 573 C C . VAL A 1 78 ? 3.676 -8.138 -11.391 1.00 94.06 78 VAL A C 1
ATOM 575 O O . VAL A 1 78 ? 3.445 -8.972 -12.261 1.00 94.06 78 VAL A O 1
ATOM 578 N N . ASP A 1 79 ? 4.442 -7.067 -11.600 1.00 93.62 79 ASP A N 1
ATOM 579 C CA . ASP A 1 79 ? 5.158 -6.825 -12.850 1.00 93.62 79 ASP A CA 1
ATOM 580 C C . ASP A 1 79 ? 6.446 -6.021 -12.593 1.00 93.62 79 ASP A C 1
ATOM 582 O O . ASP A 1 79 ? 6.593 -5.309 -11.597 1.00 93.62 79 ASP A O 1
ATOM 586 N N . SER A 1 80 ? 7.387 -6.150 -13.519 1.00 90.56 80 SER A N 1
ATOM 587 C CA . SER A 1 80 ? 8.658 -5.433 -13.596 1.00 90.56 80 SER A CA 1
ATOM 588 C C . SER A 1 80 ? 8.524 -3.955 -13.984 1.00 90.56 80 SER A C 1
ATOM 590 O O . SER A 1 80 ? 9.495 -3.217 -13.849 1.00 90.56 80 SER A O 1
ATOM 592 N N . VAL A 1 81 ? 7.343 -3.533 -14.448 1.00 86.31 81 VAL A N 1
ATOM 593 C CA . VAL A 1 81 ? 7.001 -2.154 -14.829 1.00 86.31 81 VAL A CA 1
ATOM 594 C C . VAL A 1 81 ? 5.548 -1.835 -14.466 1.00 86.31 81 VAL A C 1
ATOM 596 O O . VAL A 1 81 ? 4.706 -2.729 -14.434 1.00 86.31 81 VAL A O 1
ATOM 599 N N . GLY A 1 82 ? 5.216 -0.557 -14.257 1.00 83.44 82 GLY A N 1
ATOM 600 C CA . GLY A 1 82 ? 3.819 -0.112 -14.290 1.00 83.44 82 GLY A CA 1
ATOM 601 C C . GLY A 1 82 ? 3.527 1.184 -13.543 1.00 83.44 82 GLY A C 1
ATOM 602 O O . GLY A 1 82 ? 3.733 1.269 -12.340 1.00 83.44 82 GLY A O 1
ATOM 603 N N . LEU A 1 83 ? 2.979 2.177 -14.247 1.00 86.62 83 LEU A N 1
ATOM 604 C CA . LEU A 1 83 ? 2.600 3.487 -13.703 1.00 86.62 83 LEU A CA 1
ATOM 605 C C . LEU A 1 83 ? 1.078 3.661 -13.643 1.00 86.62 83 LEU A C 1
ATOM 607 O O . LEU A 1 83 ? 0.332 2.932 -14.293 1.00 86.62 83 LEU A O 1
ATOM 611 N N . TYR A 1 84 ? 0.615 4.678 -12.908 1.00 89.25 84 TYR A N 1
ATOM 612 C CA . TYR A 1 84 ? -0.802 5.080 -12.857 1.00 89.25 84 TYR A CA 1
ATOM 613 C C . TYR A 1 84 ? -1.742 3.917 -12.515 1.00 89.25 84 TYR A C 1
ATOM 615 O O . TYR A 1 84 ? -2.745 3.679 -13.186 1.00 89.25 84 TYR A O 1
ATOM 623 N N . THR A 1 85 ? -1.370 3.167 -11.480 1.00 91.94 85 THR A N 1
ATOM 624 C CA . THR A 1 85 ? -2.112 1.982 -11.059 1.00 91.94 85 THR A CA 1
ATOM 625 C C . THR A 1 85 ? -3.526 2.324 -10.582 1.00 91.94 85 THR A C 1
ATOM 627 O O . THR A 1 85 ? -3.749 3.325 -9.899 1.00 91.94 85 THR A O 1
ATOM 630 N N . SER A 1 86 ? -4.478 1.463 -10.925 1.00 95.56 86 SER A N 1
ATOM 631 C CA . SER A 1 86 ? -5.834 1.438 -10.385 1.00 95.56 86 SER A CA 1
ATOM 632 C C . SER A 1 86 ? -6.204 0.000 -10.051 1.00 95.56 86 SER A C 1
ATOM 634 O O . SER A 1 86 ? -5.810 -0.921 -10.766 1.00 95.56 86 SER A O 1
ATOM 636 N N . ILE A 1 87 ? -6.946 -0.194 -8.964 1.00 97.12 87 ILE A N 1
ATOM 637 C CA . ILE A 1 87 ? -7.326 -1.512 -8.463 1.00 97.12 87 ILE A CA 1
ATOM 638 C C . ILE A 1 87 ? -8.823 -1.563 -8.160 1.00 97.12 87 ILE A C 1
ATOM 640 O O . ILE A 1 87 ? -9.397 -0.622 -7.614 1.00 97.12 87 ILE A O 1
ATOM 644 N N . ALA A 1 88 ? -9.440 -2.693 -8.484 1.00 98.19 88 ALA A N 1
ATOM 645 C CA . ALA A 1 88 ? -10.783 -3.068 -8.057 1.00 98.19 88 ALA A CA 1
ATOM 646 C C . ALA A 1 88 ? -10.767 -4.509 -7.534 1.00 98.19 88 ALA A C 1
ATOM 648 O O . ALA A 1 88 ? -9.822 -5.253 -7.786 1.00 98.19 88 ALA A O 1
ATOM 649 N N . ILE A 1 89 ? -11.810 -4.914 -6.812 1.00 98.06 89 ILE A N 1
ATOM 650 C CA . ILE A 1 89 ? -11.991 -6.310 -6.401 1.00 98.06 89 ILE A CA 1
ATOM 651 C C . ILE A 1 89 ? -13.040 -6.942 -7.311 1.00 98.06 89 ILE A C 1
ATOM 653 O O . ILE A 1 89 ? -14.147 -6.416 -7.437 1.00 98.06 89 ILE A O 1
ATOM 657 N N . GLY A 1 90 ? -12.671 -8.040 -7.965 1.00 96.81 90 GLY A N 1
ATOM 658 C CA . GLY A 1 90 ? -13.561 -8.833 -8.799 1.00 96.81 90 GLY A CA 1
ATOM 659 C C . GLY A 1 90 ? -14.647 -9.527 -7.980 1.00 96.81 90 GLY A C 1
ATOM 660 O O . GLY A 1 90 ? -14.552 -9.680 -6.761 1.00 96.81 90 GLY A O 1
ATOM 661 N N . THR A 1 91 ? -15.702 -9.980 -8.657 1.00 96.50 91 THR A N 1
ATOM 662 C CA . THR A 1 91 ? -16.792 -10.745 -8.024 1.00 96.50 91 THR A CA 1
ATOM 663 C C . THR A 1 91 ? -16.344 -12.115 -7.514 1.00 96.50 91 THR A C 1
ATOM 665 O O . THR A 1 91 ? -17.024 -12.718 -6.691 1.00 96.50 91 THR A O 1
ATOM 668 N N . ASP A 1 92 ? -15.205 -12.601 -8.000 1.00 97.50 92 ASP A N 1
ATOM 669 C CA . ASP A 1 92 ? -14.493 -13.786 -7.516 1.00 97.50 92 ASP A CA 1
ATOM 670 C C . ASP A 1 92 ? -13.676 -13.522 -6.235 1.00 97.50 92 ASP A C 1
ATOM 672 O O . ASP A 1 92 ? -13.136 -14.452 -5.642 1.00 97.50 92 ASP A O 1
ATOM 676 N N . GLY A 1 93 ? -13.609 -12.267 -5.782 1.00 96.25 93 GLY A N 1
ATOM 677 C CA . GLY A 1 93 ? -12.855 -11.844 -4.606 1.00 96.25 93 GLY A CA 1
ATOM 678 C C . GLY A 1 93 ? -11.383 -11.530 -4.879 1.00 96.25 93 GLY A C 1
ATOM 679 O O . GLY A 1 93 ? -10.680 -11.145 -3.941 1.00 96.25 93 GLY A O 1
ATOM 680 N N . TYR A 1 94 ? -10.908 -11.645 -6.124 1.00 97.00 94 TYR A N 1
ATOM 681 C CA . TYR A 1 94 ? -9.515 -11.365 -6.468 1.00 97.00 94 TYR A CA 1
ATOM 682 C C . TYR A 1 94 ? -9.316 -9.915 -6.932 1.00 97.00 94 TYR A C 1
ATOM 684 O O . TYR A 1 94 ? -10.198 -9.333 -7.568 1.00 97.00 94 TYR A O 1
ATOM 692 N N . PRO A 1 95 ? -8.167 -9.286 -6.629 1.00 96.88 95 PRO A N 1
ATOM 693 C CA . PRO A 1 95 ? -7.893 -7.942 -7.112 1.00 96.88 95 PRO A CA 1
ATOM 694 C C . PRO A 1 95 ? -7.620 -7.925 -8.621 1.00 96.88 95 PRO A C 1
ATOM 696 O O . PRO A 1 95 ? -6.825 -8.716 -9.125 1.00 96.88 95 PRO A O 1
ATOM 699 N N . VAL A 1 96 ? -8.225 -6.970 -9.325 1.00 97.69 96 VAL A N 1
ATOM 700 C CA . VAL A 1 96 ? -7.957 -6.659 -10.734 1.00 97.69 96 VAL A CA 1
ATOM 701 C C . VAL A 1 96 ? -7.241 -5.318 -10.792 1.00 97.69 96 VAL A C 1
ATOM 703 O O . VAL A 1 96 ? -7.736 -4.329 -10.250 1.00 97.69 96 VAL A O 1
ATOM 706 N N . ILE A 1 97 ? -6.072 -5.290 -11.434 1.00 96.38 97 ILE A N 1
ATOM 707 C CA . ILE A 1 97 ? -5.187 -4.123 -11.466 1.00 96.38 97 ILE A CA 1
ATOM 708 C C . ILE A 1 97 ? -4.995 -3.685 -12.913 1.00 96.38 97 ILE A C 1
ATOM 710 O O . ILE A 1 97 ? -4.560 -4.471 -13.752 1.00 96.38 97 ILE A O 1
ATOM 714 N N . SER A 1 98 ? -5.287 -2.420 -13.195 1.00 95.31 98 SER A N 1
ATOM 715 C CA . SER A 1 98 ? -4.912 -1.770 -14.450 1.00 95.31 98 SER A CA 1
ATOM 716 C C . SER A 1 98 ? -3.739 -0.832 -14.207 1.00 95.31 98 SER A C 1
ATOM 718 O O . SER A 1 98 ? -3.746 -0.078 -13.234 1.00 95.31 98 SER A O 1
ATOM 720 N N . TYR A 1 99 ? -2.768 -0.829 -15.110 1.00 94.06 99 TYR A N 1
ATOM 721 C CA . TYR A 1 99 ? -1.603 0.045 -15.058 1.00 94.06 99 TYR A CA 1
ATOM 722 C C . TYR A 1 99 ? -1.159 0.399 -16.475 1.00 94.06 99 TYR A C 1
ATOM 724 O O . TYR A 1 99 ? -1.460 -0.304 -17.441 1.00 94.06 99 TYR A O 1
ATOM 732 N N . ARG A 1 100 ? -0.437 1.508 -16.602 1.00 90.69 100 ARG A N 1
ATOM 733 C CA . ARG A 1 100 ? 0.232 1.895 -17.838 1.00 90.69 100 ARG A CA 1
ATOM 734 C C . ARG A 1 100 ? 1.608 1.232 -17.880 1.00 90.69 100 ARG A C 1
ATOM 736 O O . ARG A 1 100 ? 2.452 1.527 -17.033 1.00 90.69 100 ARG A O 1
ATOM 743 N N . GLY A 1 101 ? 1.817 0.368 -18.870 1.00 81.88 101 GLY A N 1
ATOM 744 C CA . GLY A 1 101 ? 3.149 -0.101 -19.250 1.00 81.88 101 GLY A CA 1
ATOM 745 C C . GLY A 1 101 ? 4.005 1.017 -19.872 1.00 81.88 101 GLY A C 1
ATOM 746 O O . GLY A 1 101 ? 3.478 2.104 -20.136 1.00 81.88 101 GLY A O 1
ATOM 747 N N . PRO A 1 102 ? 5.311 0.775 -20.065 1.00 68.88 102 PRO A N 1
ATOM 748 C CA . PRO A 1 102 ? 6.228 1.728 -20.692 1.00 68.88 102 PRO A CA 1
ATOM 749 C C . PRO A 1 102 ? 5.755 2.188 -22.079 1.00 68.88 102 PRO A C 1
ATOM 751 O O . PRO A 1 102 ? 5.208 1.354 -22.835 1.00 68.88 102 PRO A O 1
#

Foldseek 3Di:
DDWAFDPPVGFTKDWDQPDPVSPRIDIDGQGHHAHWDWEWDQFPVRWIKIWIQGPVQQFTKIWTAPDNRSPRIDMDTPGSHWAPKYWDQDPVRHIDIDTDGD

Secondary structure (DSSP, 8-state):
-EEEE-STT--EEEEEESSTT-SSEEEEEEE-SS-EEEEEEE-TTS-EEEEEEETTTTEEEEEEESSTTSSSEEEEEEES--EEEEEEE-TTS-EEEEEE--